Protein AF-A0A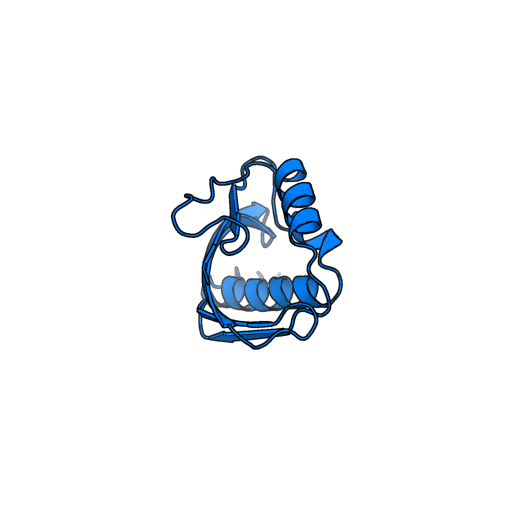5E4Q0Q8-F1 (afdb_monomer)

Mean predicted aligned error: 5.9 Å

Foldseek 3Di:
DPPPDQDDPVRLVVVCVVVLVVCLQPPLLCSLVLAAQQAWEFADDPDDPPDDGDIDGGSVSVSVVSVVVVAYNWDWDDDPQWTWIDGPPDDTDTKGKDWDWDDPDRVDIGTRYIHIDD

Organism: NCBI:txid189913

Sequence (118 aa):
MVMEASPSPQSVGREFVRQYYTLLNKAPAHLHRFYNNFSSFVHGGLDAPNRETLPVVGQKQIHHRIQQLNFRDCHAKISQVTGELSNGGAPMRRFTQTFVLAAQSPKKYYVHNDIFRY

Solvent-accessible surface area (backbone atoms only — not comparable to full-atom values): 6746 Å² total; per-residue (Å²): 132,85,78,79,73,80,78,50,73,68,57,52,52,53,52,48,53,52,52,51,55,51,34,40,32,76,44,38,88,58,51,36,72,47,37,41,75,82,15,37,42,31,72,56,85,83,63,63,93,92,55,83,76,71,67,37,63,16,29,68,51,38,36,54,51,52,58,72,65,60,68,36,70,34,48,74,52,80,56,94,55,30,36,33,44,22,52,68,82,45,77,75,37,59,34,46,45,50,77,4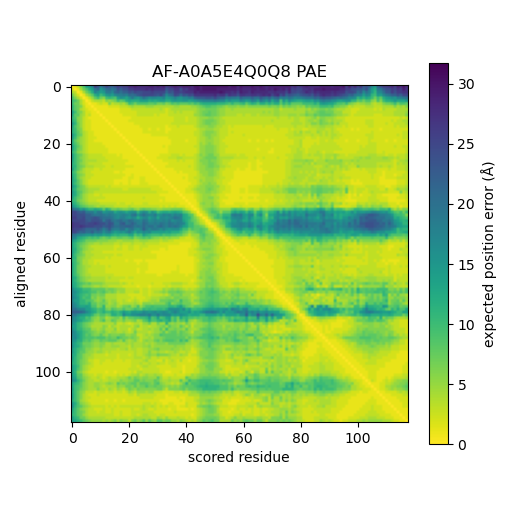0,76,39,81,75,51,94,100,36,68,32,40,39,35,37,44,38,35,100

Secondary structure (DSSP, 8-state):
----PPPPHHHHHHHHHHHHHHHHHH-GGGGGGG--TT-EEEE-SSSPTT---PPEESHHHHHHHHHHHT--S-EEEEETTEEEEESTTPPPEEEEEEEEEEEEETTEEEEEEEEEE-

Structure (mmCIF, N/CA/C/O backbone):
data_AF-A0A5E4Q0Q8-F1
#
_entry.id   AF-A0A5E4Q0Q8-F1
#
loop_
_atom_site.group_PDB
_atom_site.id
_atom_site.type_symbol
_atom_site.label_atom_id
_atom_site.label_alt_id
_atom_site.label_comp_id
_atom_site.label_asym_id
_atom_site.label_entity_id
_atom_site.label_seq_id
_atom_site.pdbx_PDB_ins_code
_atom_site.Cartn_x
_atom_site.Cartn_y
_atom_site.Cartn_z
_atom_site.occupancy
_atom_site.B_iso_or_equiv
_atom_site.auth_seq_id
_atom_site.auth_comp_id
_atom_site.auth_asym_id
_atom_site.auth_atom_id
_atom_site.pdbx_PDB_model_num
ATOM 1 N N . MET A 1 1 ? -27.515 -12.917 24.278 1.00 44.75 1 MET A N 1
ATOM 2 C CA . MET A 1 1 ? -26.853 -12.344 23.087 1.00 44.75 1 MET A CA 1
ATOM 3 C C . MET A 1 1 ? -25.378 -12.684 23.170 1.00 44.75 1 MET A C 1
ATOM 5 O O . MET A 1 1 ? -24.759 -12.328 24.163 1.00 44.75 1 MET A O 1
ATOM 9 N N . VAL A 1 2 ? -24.831 -13.417 22.201 1.00 50.97 2 VAL A N 1
ATOM 10 C CA . VAL A 1 2 ? -23.384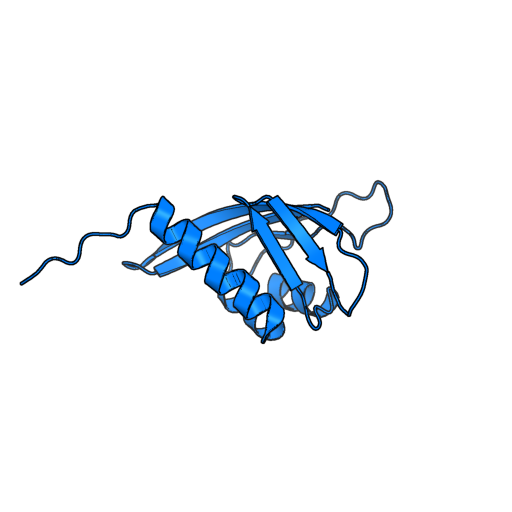 -13.674 22.145 1.00 50.97 2 VAL A CA 1
ATOM 11 C C . VAL A 1 2 ? -22.722 -12.367 21.718 1.00 50.97 2 VAL A C 1
ATOM 13 O O . VAL A 1 2 ? -22.928 -11.913 20.596 1.00 50.97 2 VAL A O 1
ATOM 16 N N . MET A 1 3 ? -21.991 -11.717 22.623 1.00 55.09 3 MET A N 1
ATOM 17 C CA . MET A 1 3 ? -21.118 -10.608 22.247 1.00 55.09 3 MET A CA 1
ATOM 18 C C . MET A 1 3 ? -19.995 -11.205 21.398 1.00 55.09 3 MET A C 1
ATOM 20 O O . MET A 1 3 ? -19.098 -11.849 21.936 1.00 55.09 3 MET A O 1
ATOM 24 N N . GLU A 1 4 ? -20.058 -11.055 20.073 1.00 64.75 4 GLU A N 1
ATOM 25 C CA . GLU A 1 4 ? -18.899 -11.364 19.234 1.00 64.75 4 GLU A CA 1
ATOM 26 C C . GLU A 1 4 ? -17.731 -10.499 19.710 1.00 64.75 4 GLU A C 1
ATOM 28 O O . GLU A 1 4 ? -17.780 -9.269 19.611 1.00 64.75 4 GLU A O 1
ATOM 33 N N . ALA A 1 5 ? -16.698 -11.149 20.247 1.00 72.12 5 ALA A N 1
ATOM 34 C CA . ALA A 1 5 ? -15.495 -10.485 20.717 1.00 72.12 5 ALA A CA 1
ATOM 35 C C . ALA A 1 5 ? -14.894 -9.609 19.606 1.00 72.12 5 ALA A C 1
ATOM 37 O O . ALA A 1 5 ? -14.924 -9.960 18.420 1.00 72.12 5 ALA A O 1
ATOM 38 N N . SER A 1 6 ? -14.347 -8.453 19.984 1.00 79.56 6 SER A N 1
ATOM 39 C CA . SER A 1 6 ? -13.589 -7.626 19.052 1.00 79.56 6 SER A CA 1
ATOM 40 C C . SER A 1 6 ? -12.395 -8.429 18.512 1.00 79.56 6 SER A C 1
ATOM 42 O O . SER A 1 6 ? -11.722 -9.129 19.274 1.00 79.56 6 SER A O 1
ATOM 44 N N . PRO A 1 7 ? -12.127 -8.380 17.196 1.00 85.69 7 PRO A N 1
ATOM 45 C CA . PRO A 1 7 ? -11.023 -9.133 16.619 1.00 85.69 7 PRO A CA 1
ATOM 46 C C . PRO A 1 7 ? -9.685 -8.617 17.164 1.00 85.69 7 PRO A C 1
ATOM 48 O O . PRO A 1 7 ? -9.493 -7.410 17.321 1.00 85.69 7 PRO A O 1
ATOM 51 N N . SER A 1 8 ? -8.741 -9.524 17.428 1.00 91.00 8 SER A N 1
ATOM 52 C CA . SER A 1 8 ? -7.399 -9.136 17.876 1.00 91.00 8 SER A CA 1
ATOM 53 C C . SER A 1 8 ? -6.639 -8.375 16.777 1.00 91.00 8 SER A C 1
ATOM 55 O O . SER A 1 8 ? -6.853 -8.654 15.591 1.00 91.00 8 SER A O 1
ATOM 57 N N . PRO A 1 9 ? -5.700 -7.473 17.123 1.00 88.69 9 PRO A N 1
ATOM 58 C CA . PRO A 1 9 ? -4.892 -6.752 16.136 1.00 88.69 9 PRO A CA 1
ATOM 59 C C . PRO A 1 9 ? -4.184 -7.671 15.129 1.00 88.69 9 PRO A C 1
ATOM 61 O O . PRO A 1 9 ? -4.133 -7.370 13.939 1.00 88.69 9 PRO A O 1
ATOM 64 N N . GLN A 1 10 ? -3.698 -8.833 15.579 1.00 89.00 10 GLN A N 1
ATOM 65 C CA . GLN A 1 10 ? -3.059 -9.836 14.722 1.00 89.00 10 GLN A CA 1
ATOM 66 C C . GLN A 1 10 ? -4.040 -10.436 13.706 1.00 89.00 10 GLN A C 1
ATOM 68 O O . GLN A 1 10 ? -3.673 -10.652 12.550 1.00 89.00 10 GLN A O 1
ATOM 73 N N . SER A 1 11 ? -5.285 -10.695 14.120 1.00 90.88 11 SER A N 1
ATOM 74 C CA . SER A 1 11 ? -6.330 -11.226 13.235 1.00 90.88 11 SER A CA 1
ATOM 75 C C . SER A 1 11 ? -6.744 -10.187 12.194 1.00 90.88 11 SER A C 1
ATOM 77 O O . SER A 1 11 ? -6.835 -10.512 11.011 1.00 90.88 11 SER A O 1
ATOM 79 N N . VAL A 1 12 ? -6.905 -8.925 12.614 1.00 91.69 12 VAL A N 1
ATOM 80 C CA . VAL A 1 12 ? -7.205 -7.798 11.716 1.00 91.69 12 VAL A CA 1
ATOM 81 C C . VAL A 1 12 ? -6.087 -7.606 10.692 1.00 91.69 12 VAL A C 1
ATOM 83 O O . VAL A 1 12 ? -6.363 -7.545 9.498 1.00 91.69 12 VAL A O 1
ATOM 86 N N . GLY A 1 13 ? -4.824 -7.568 11.131 1.00 90.75 13 GLY A N 1
ATOM 87 C CA . GLY A 1 13 ? -3.677 -7.387 10.239 1.00 90.75 13 GLY A CA 1
ATOM 88 C C . GLY A 1 13 ? -3.530 -8.517 9.216 1.00 90.75 13 GLY A C 1
ATOM 89 O O . GLY A 1 13 ? -3.314 -8.255 8.034 1.00 90.75 13 GLY A O 1
ATOM 90 N N . ARG A 1 14 ? -3.707 -9.776 9.640 1.00 90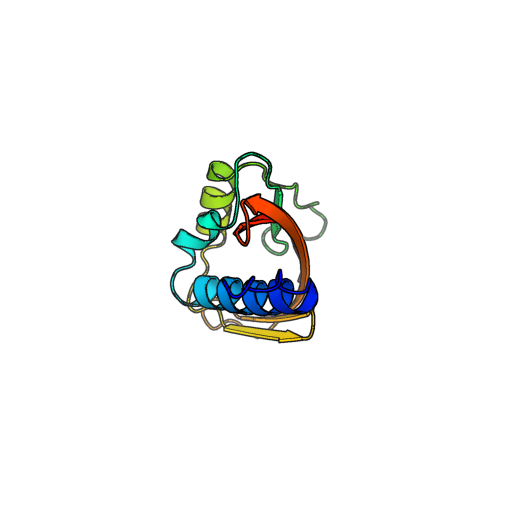.50 14 ARG A N 1
ATOM 91 C CA . ARG A 1 14 ? -3.649 -10.945 8.745 1.00 90.50 14 ARG A CA 1
ATOM 92 C C . ARG A 1 14 ? -4.728 -10.889 7.668 1.00 90.50 14 ARG A C 1
ATOM 94 O O . ARG A 1 14 ? -4.436 -11.109 6.493 1.00 90.50 14 ARG A O 1
ATOM 101 N N . GLU A 1 15 ? -5.960 -10.601 8.070 1.00 92.44 15 GLU A N 1
ATOM 102 C CA . GLU A 1 15 ? -7.089 -10.541 7.148 1.00 92.44 15 GLU A CA 1
ATOM 103 C C . GLU A 1 15 ? -6.978 -9.340 6.202 1.00 92.44 15 GLU A C 1
ATOM 105 O O . GLU A 1 15 ? -7.216 -9.481 5.003 1.00 92.44 15 GLU A O 1
ATOM 110 N N . PHE A 1 16 ? -6.511 -8.193 6.701 1.00 93.25 16 PHE A N 1
ATOM 111 C CA . PHE A 1 16 ? -6.202 -7.030 5.874 1.00 93.25 16 PHE A CA 1
ATOM 112 C C . PHE A 1 16 ? -5.171 -7.363 4.787 1.00 93.25 16 PHE A C 1
ATOM 114 O O . PHE A 1 16 ? -5.441 -7.131 3.612 1.00 93.25 16 PHE A O 1
ATOM 121 N N . VAL A 1 17 ? -4.030 -7.963 5.150 1.00 91.94 17 VAL A N 1
ATOM 122 C CA . VAL A 1 17 ? -2.987 -8.366 4.189 1.00 91.94 17 VAL A CA 1
ATOM 123 C C . VAL A 1 17 ? -3.565 -9.301 3.125 1.00 91.94 17 VAL A C 1
ATOM 125 O O . VAL A 1 17 ? -3.362 -9.084 1.929 1.00 91.94 17 VAL A O 1
ATOM 128 N N . ARG A 1 18 ? -4.341 -10.311 3.539 1.00 92.06 18 ARG A N 1
ATOM 129 C CA . ARG A 1 18 ? -4.996 -11.245 2.616 1.00 92.06 18 ARG A CA 1
ATOM 130 C C . ARG A 1 18 ? -5.903 -10.510 1.627 1.00 92.06 18 ARG A C 1
ATOM 132 O O . ARG A 1 18 ? -5.793 -10.739 0.423 1.00 92.06 18 ARG A O 1
ATOM 139 N N . GLN A 1 19 ? -6.787 -9.639 2.112 1.00 93.88 19 GLN A N 1
ATOM 140 C CA . GLN A 1 19 ? -7.720 -8.891 1.265 1.00 93.88 19 GLN A CA 1
ATOM 141 C C . GLN A 1 19 ? -6.995 -7.917 0.332 1.00 93.88 19 GLN A C 1
ATOM 143 O O . GLN A 1 19 ? -7.307 -7.878 -0.858 1.00 93.88 19 GLN A O 1
ATOM 148 N N . TYR A 1 20 ? -6.010 -7.180 0.847 1.00 95.00 20 TYR A N 1
ATOM 149 C CA . TYR A 1 20 ? -5.260 -6.174 0.103 1.00 95.00 20 TYR A CA 1
ATOM 150 C C . TYR A 1 20 ? -4.547 -6.782 -1.107 1.00 95.00 20 TYR A C 1
ATOM 152 O O . TYR A 1 20 ? -4.806 -6.372 -2.237 1.00 95.00 20 TYR A O 1
ATOM 160 N N . TYR A 1 21 ? -3.715 -7.812 -0.908 1.00 93.50 21 TYR A N 1
ATOM 161 C CA . TYR A 1 21 ? -2.968 -8.415 -2.019 1.00 93.50 21 TYR A CA 1
ATOM 162 C C . TYR A 1 21 ? -3.842 -9.281 -2.932 1.00 93.50 21 TYR A C 1
ATOM 164 O O . TYR A 1 21 ? -3.562 -9.378 -4.125 1.00 93.50 21 TYR A O 1
ATOM 172 N N . THR A 1 22 ? -4.943 -9.850 -2.421 1.00 93.44 22 THR A N 1
ATOM 173 C CA . THR A 1 22 ? -5.945 -10.494 -3.289 1.00 93.44 22 THR A CA 1
ATOM 174 C C . THR A 1 22 ? -6.570 -9.471 -4.237 1.00 93.44 22 THR A C 1
ATOM 176 O O . THR A 1 22 ? -6.727 -9.748 -5.425 1.00 93.44 22 THR A O 1
ATOM 179 N N . LEU A 1 23 ? -6.923 -8.284 -3.732 1.00 95.38 23 LEU A N 1
ATOM 180 C CA . LEU A 1 23 ? -7.520 -7.232 -4.549 1.00 95.38 23 LEU A CA 1
ATOM 181 C C . LEU A 1 23 ? -6.498 -6.601 -5.499 1.00 95.38 23 LEU A C 1
ATOM 183 O O . LEU A 1 23 ? -6.844 -6.326 -6.643 1.00 95.38 23 LEU A O 1
ATOM 187 N N . LEU A 1 24 ? -5.248 -6.434 -5.059 1.00 94.50 24 LEU A N 1
ATOM 188 C CA . LEU A 1 24 ? -4.144 -5.979 -5.906 1.00 94.50 24 LEU A CA 1
ATOM 189 C C . LEU A 1 24 ? -3.955 -6.894 -7.125 1.00 94.50 24 LEU A C 1
ATOM 191 O O . LEU A 1 24 ? -3.758 -6.399 -8.227 1.00 94.50 24 LEU A O 1
ATOM 195 N N . ASN A 1 25 ? -4.056 -8.214 -6.936 1.00 91.94 25 ASN A N 1
ATOM 196 C CA . ASN A 1 25 ? -3.995 -9.182 -8.029 1.00 91.94 25 ASN A CA 1
ATOM 197 C C . ASN A 1 25 ? -5.246 -9.131 -8.925 1.00 91.94 25 ASN A C 1
ATOM 199 O O . ASN A 1 25 ? -5.126 -9.022 -10.140 1.00 91.94 25 ASN A O 1
ATOM 203 N N . LYS A 1 26 ? -6.447 -9.216 -8.335 1.00 93.69 26 LYS A N 1
ATOM 204 C CA . LYS A 1 26 ? -7.690 -9.454 -9.093 1.00 93.69 26 LYS A CA 1
ATOM 205 C C . LYS A 1 26 ? -8.340 -8.201 -9.673 1.00 93.69 26 LYS A C 1
ATOM 207 O O . LYS A 1 26 ? -8.972 -8.274 -10.720 1.00 93.69 26 LYS A O 1
ATOM 212 N N . ALA A 1 27 ? -8.279 -7.079 -8.961 1.00 95.31 27 ALA A N 1
ATOM 213 C CA . ALA A 1 27 ? -8.943 -5.836 -9.349 1.00 95.31 27 ALA A CA 1
ATOM 214 C C . ALA A 1 27 ? -8.224 -4.603 -8.760 1.00 95.31 27 ALA A C 1
ATOM 216 O O . ALA A 1 27 ? -8.809 -3.868 -7.951 1.00 95.31 27 ALA A O 1
ATOM 217 N N . PRO A 1 28 ? -6.969 -4.330 -9.172 1.00 94.50 28 PRO A N 1
ATOM 218 C CA . PRO A 1 28 ? -6.150 -3.257 -8.603 1.00 94.50 28 PRO A CA 1
ATOM 219 C C . PRO A 1 28 ? -6.794 -1.869 -8.725 1.00 94.50 28 PRO A C 1
ATOM 221 O O . PRO A 1 28 ? -6.605 -1.019 -7.855 1.00 94.50 28 PRO A O 1
ATOM 224 N N . ALA A 1 29 ? -7.644 -1.644 -9.734 1.00 94.62 29 ALA A N 1
ATOM 225 C CA . ALA A 1 29 ? -8.408 -0.403 -9.890 1.00 94.62 29 ALA A CA 1
ATOM 226 C C . ALA A 1 29 ? -9.284 -0.063 -8.665 1.00 94.62 29 ALA A C 1
ATOM 228 O O . ALA A 1 29 ? -9.567 1.109 -8.412 1.00 94.62 29 ALA A O 1
ATOM 229 N N . HIS A 1 30 ? -9.693 -1.061 -7.875 1.00 96.75 30 HIS A N 1
ATOM 230 C CA . HIS A 1 30 ? -10.523 -0.888 -6.681 1.00 96.75 30 HIS A CA 1
ATOM 231 C C . HIS A 1 30 ? -9.730 -0.794 -5.374 1.00 96.75 30 HIS A C 1
ATOM 233 O O . HIS A 1 30 ? -10.333 -0.565 -4.327 1.00 96.75 30 HIS A O 1
ATOM 239 N N . LEU A 1 31 ? -8.401 -0.909 -5.416 1.00 97.19 31 LEU A N 1
ATOM 240 C CA . LEU A 1 31 ? -7.551 -0.896 -4.223 1.00 97.19 31 LEU A CA 1
ATOM 241 C C . LEU A 1 31 ? -7.670 0.414 -3.424 1.00 97.19 31 LEU A C 1
ATOM 243 O O . LEU A 1 31 ? -7.635 0.399 -2.197 1.00 97.19 31 LEU A O 1
ATOM 247 N N . HIS A 1 32 ? -7.941 1.533 -4.105 1.00 97.56 32 HIS A N 1
ATOM 248 C CA . HIS A 1 32 ? -8.182 2.840 -3.482 1.00 97.56 32 HIS A CA 1
ATOM 249 C C . HIS A 1 32 ? -9.331 2.842 -2.449 1.00 97.56 32 HIS A C 1
ATOM 251 O O . HIS A 1 32 ? -9.385 3.725 -1.597 1.00 97.56 32 HIS A O 1
ATOM 257 N N . ARG A 1 33 ? -10.237 1.853 -2.477 1.00 97.31 33 ARG A N 1
ATOM 258 C CA . ARG A 1 33 ? -11.363 1.736 -1.532 1.00 97.31 33 ARG A CA 1
ATOM 259 C C . ARG A 1 33 ? -10.933 1.421 -0.097 1.00 97.31 33 ARG A C 1
ATOM 261 O O . ARG A 1 33 ? -11.723 1.635 0.817 1.00 97.31 33 ARG A O 1
ATOM 268 N N . PHE A 1 34 ? -9.699 0.957 0.111 1.00 97.31 34 PHE A N 1
ATOM 269 C CA . PHE A 1 34 ? -9.121 0.808 1.450 1.00 97.31 34 PHE A CA 1
ATOM 270 C C . PHE A 1 34 ? -8.754 2.146 2.108 1.00 97.31 34 PHE A C 1
ATOM 272 O O . PHE A 1 34 ? -8.495 2.178 3.309 1.00 97.31 34 PHE A O 1
ATOM 279 N N . TYR A 1 35 ? -8.738 3.243 1.350 1.00 98.06 35 TYR A N 1
ATOM 280 C CA . TYR A 1 35 ? -8.234 4.546 1.777 1.00 98.06 35 TYR A CA 1
ATOM 281 C C . TYR A 1 35 ? -9.363 5.582 1.851 1.00 98.06 35 TYR A C 1
ATOM 283 O O . TYR A 1 35 ? -10.397 5.457 1.187 1.00 98.06 35 TYR A O 1
ATOM 291 N N . ASN A 1 36 ? -9.153 6.636 2.639 1.00 96.56 36 ASN A N 1
ATOM 292 C CA . ASN A 1 36 ? -10.052 7.782 2.761 1.00 96.56 36 ASN A CA 1
ATOM 293 C C . ASN A 1 36 ? -9.311 9.108 2.473 1.00 96.56 36 ASN A C 1
ATOM 295 O O . ASN A 1 36 ? -8.193 9.120 1.961 1.00 96.56 36 ASN A O 1
ATOM 299 N N . ASN A 1 37 ? -9.946 10.245 2.768 1.00 96.94 37 ASN A N 1
ATOM 300 C CA . ASN A 1 37 ? -9.390 11.575 2.484 1.00 96.94 37 ASN A CA 1
ATOM 301 C C . ASN A 1 37 ? -8.172 11.951 3.348 1.00 96.94 37 ASN A C 1
ATOM 303 O O . ASN A 1 37 ? -7.444 12.866 2.982 1.00 96.94 37 ASN A O 1
ATOM 307 N N . PHE A 1 38 ? -7.942 11.243 4.454 1.00 95.19 38 PHE A N 1
ATOM 308 C CA . PHE A 1 38 ? -6.827 11.457 5.381 1.00 95.19 38 PHE A CA 1
ATOM 309 C C . PHE A 1 38 ? -5.701 10.435 5.202 1.00 95.19 38 PHE A C 1
ATOM 311 O O . PHE A 1 38 ? -4.724 10.459 5.944 1.00 95.19 38 PHE A O 1
ATOM 318 N N . SER A 1 39 ? -5.847 9.509 4.256 1.00 97.75 39 SER A N 1
ATOM 319 C CA . SER A 1 39 ? -4.847 8.484 3.995 1.00 97.75 39 SER A CA 1
ATOM 320 C C . SER A 1 39 ? -3.634 9.044 3.254 1.00 97.75 39 SER A C 1
ATOM 322 O O . SER A 1 39 ? -3.793 9.871 2.354 1.00 97.75 39 SER A O 1
ATOM 324 N N . SER A 1 40 ? -2.446 8.517 3.553 1.00 96.31 40 SER A N 1
ATOM 325 C CA . SER A 1 40 ? -1.219 8.746 2.784 1.00 96.31 40 SER A CA 1
ATOM 326 C C . SER A 1 40 ? -0.723 7.457 2.126 1.00 96.31 40 SER A C 1
ATOM 328 O O . SER A 1 40 ? -0.692 6.405 2.769 1.00 96.31 40 SER A O 1
ATOM 330 N N . PHE A 1 41 ? -0.247 7.551 0.889 1.00 96.19 41 PHE A N 1
ATOM 331 C CA . PHE A 1 41 ? 0.271 6.419 0.124 1.00 96.19 41 PHE A CA 1
ATOM 332 C C . PHE A 1 41 ? 1.624 6.751 -0.505 1.00 96.19 41 PHE A C 1
ATOM 334 O O . PHE A 1 41 ? 1.779 7.785 -1.158 1.00 96.19 41 PHE A O 1
ATOM 341 N N . VAL A 1 42 ? 2.589 5.849 -0.341 1.00 93.12 42 VAL A N 1
ATOM 342 C CA . VAL A 1 42 ? 3.907 5.890 -0.978 1.00 93.12 42 VAL A CA 1
ATOM 343 C C . VAL A 1 42 ? 4.171 4.526 -1.604 1.00 93.12 42 VAL A C 1
ATOM 345 O O . VAL A 1 42 ? 4.075 3.503 -0.930 1.00 93.12 42 VAL A O 1
ATOM 348 N N . HIS A 1 43 ? 4.556 4.511 -2.878 1.00 89.75 43 HIS A N 1
ATOM 349 C CA . HIS A 1 43 ? 4.995 3.296 -3.558 1.00 89.75 43 HIS A CA 1
ATOM 350 C C . HIS A 1 43 ? 6.301 3.568 -4.295 1.00 89.75 43 HIS A C 1
ATOM 352 O O . HIS A 1 43 ? 6.319 4.315 -5.277 1.00 89.75 43 HIS A O 1
ATOM 358 N N . GLY A 1 44 ? 7.391 2.992 -3.788 1.00 79.44 44 GLY A N 1
ATOM 359 C CA . GLY A 1 44 ? 8.714 3.118 -4.390 1.00 79.44 44 GLY A CA 1
ATOM 360 C C . GLY A 1 44 ? 8.815 2.410 -5.744 1.00 79.44 44 GLY A C 1
ATOM 361 O O . GLY A 1 44 ? 8.044 1.504 -6.044 1.00 79.44 44 GLY A O 1
ATOM 362 N N . GLY A 1 45 ? 9.799 2.801 -6.559 1.00 67.25 45 GLY A N 1
ATOM 363 C CA . GLY A 1 45 ? 10.191 2.071 -7.773 1.00 67.25 45 GLY A CA 1
ATOM 364 C C . GLY A 1 45 ? 9.800 2.685 -9.120 1.00 67.25 45 GLY A C 1
ATOM 365 O O . GLY A 1 45 ? 10.174 2.110 -10.137 1.00 67.25 45 GLY A O 1
ATOM 366 N N . LEU A 1 46 ? 9.090 3.820 -9.149 1.00 59.72 46 LEU A N 1
ATOM 367 C CA . LEU A 1 46 ? 8.852 4.587 -10.387 1.00 59.72 46 LEU A CA 1
ATOM 368 C C . LEU A 1 46 ? 9.803 5.778 -10.565 1.00 59.72 46 LEU A C 1
ATOM 370 O O . LEU A 1 46 ? 10.009 6.224 -11.691 1.00 59.72 46 LEU A O 1
ATOM 374 N N . ASP A 1 47 ? 10.355 6.308 -9.476 1.00 62.06 47 ASP A N 1
ATOM 375 C CA . ASP A 1 47 ? 11.216 7.484 -9.542 1.00 62.06 47 ASP A CA 1
ATOM 376 C C . ASP A 1 47 ? 12.670 7.086 -9.824 1.00 62.06 47 ASP A C 1
ATOM 378 O O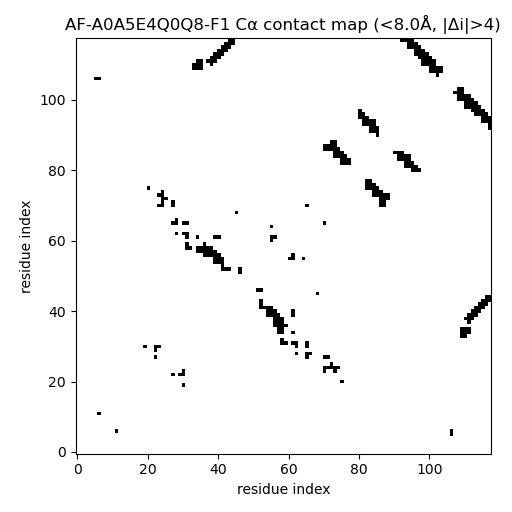 . ASP A 1 47 ? 13.125 6.006 -9.435 1.00 62.06 47 ASP A O 1
ATOM 382 N N . ALA A 1 48 ? 13.398 7.968 -10.516 1.00 58.31 48 ALA A N 1
ATOM 383 C CA . ALA A 1 48 ? 14.827 7.811 -10.766 1.00 58.31 48 ALA A CA 1
ATOM 384 C C . ALA A 1 48 ? 15.587 7.534 -9.452 1.00 58.31 48 ALA A C 1
ATOM 386 O O . ALA A 1 48 ? 15.187 8.054 -8.401 1.00 58.31 48 ALA A O 1
ATOM 387 N N . PRO A 1 49 ? 16.685 6.754 -9.488 1.00 57.31 49 PRO A N 1
ATOM 388 C CA . PRO A 1 49 ? 17.511 6.545 -8.304 1.00 57.31 49 PRO A CA 1
ATOM 389 C C . PRO A 1 49 ? 17.868 7.908 -7.687 1.00 57.31 49 PRO A C 1
ATOM 391 O O . PRO A 1 49 ? 18.304 8.811 -8.398 1.00 57.31 49 PRO A O 1
ATOM 394 N N . ASN A 1 50 ? 17.633 8.052 -6.378 1.00 57.50 50 ASN A N 1
ATOM 395 C CA . ASN A 1 50 ? 17.802 9.267 -5.559 1.00 57.50 50 ASN A CA 1
ATOM 396 C C . ASN A 1 50 ? 16.689 10.329 -5.594 1.00 57.50 50 ASN A C 1
ATOM 398 O O . ASN A 1 50 ? 16.881 11.402 -5.021 1.00 57.50 50 ASN A O 1
ATOM 402 N N . ARG A 1 51 ? 15.513 10.064 -6.177 1.00 63.50 51 ARG A N 1
ATOM 403 C CA . ARG A 1 51 ? 14.338 10.917 -5.927 1.00 63.50 51 ARG A CA 1
ATOM 404 C C . ARG A 1 51 ? 13.516 10.383 -4.759 1.00 63.50 51 ARG A C 1
ATOM 406 O O . ARG A 1 51 ? 13.112 9.224 -4.747 1.00 63.50 51 ARG A O 1
ATOM 413 N N . GLU A 1 52 ? 13.264 11.243 -3.780 1.00 64.25 52 GLU A N 1
ATOM 414 C CA . GLU A 1 52 ? 12.366 10.939 -2.673 1.00 64.25 52 GLU A CA 1
ATOM 415 C C . GLU A 1 52 ? 10.926 10.852 -3.204 1.00 64.25 52 GLU A C 1
ATOM 417 O O . GLU A 1 52 ? 10.382 11.829 -3.723 1.00 64.25 52 GLU A O 1
ATOM 422 N N . THR A 1 53 ? 10.314 9.666 -3.129 1.00 75.69 53 THR A N 1
ATOM 423 C CA . THR A 1 53 ? 8.908 9.491 -3.509 1.00 75.69 53 THR A CA 1
ATOM 424 C C . THR A 1 53 ? 8.035 10.174 -2.459 1.00 75.69 53 THR A C 1
ATOM 426 O O . THR A 1 53 ? 7.817 9.634 -1.372 1.00 75.69 53 THR A O 1
ATOM 429 N N . LEU A 1 54 ? 7.538 11.368 -2.783 1.00 83.94 54 LEU A N 1
ATOM 430 C CA . LEU A 1 54 ? 6.626 12.103 -1.911 1.00 83.94 54 LEU A CA 1
ATOM 431 C C . LEU A 1 54 ? 5.300 11.339 -1.738 1.00 83.94 54 LEU A C 1
ATOM 433 O O . LEU A 1 54 ? 4.800 10.742 -2.699 1.00 83.94 54 LEU A O 1
ATOM 437 N N . PRO A 1 55 ? 4.701 11.366 -0.535 1.00 89.75 55 PRO A N 1
ATOM 438 C CA . PRO A 1 55 ? 3.406 10.747 -0.301 1.00 89.75 55 PRO A CA 1
ATOM 439 C C . PRO A 1 55 ? 2.306 11.450 -1.093 1.00 89.75 55 PRO A C 1
ATOM 441 O O . PRO A 1 55 ? 2.213 12.677 -1.109 1.00 89.75 55 PRO A O 1
ATOM 444 N N . VAL A 1 56 ? 1.416 10.659 -1.694 1.00 94.62 56 VAL A N 1
ATOM 445 C CA . VAL A 1 56 ? 0.132 11.167 -2.187 1.00 94.62 56 VAL A CA 1
ATOM 446 C C . VAL A 1 56 ? -0.902 11.062 -1.070 1.00 94.62 56 VAL A C 1
ATOM 448 O O . VAL A 1 56 ? -0.962 10.052 -0.365 1.00 94.62 56 VAL A O 1
ATOM 451 N N . VAL A 1 57 ? -1.708 12.109 -0.897 1.00 97.19 57 VAL A N 1
ATOM 452 C CA . VAL A 1 57 ? -2.690 12.209 0.191 1.00 97.19 57 VAL A CA 1
ATOM 453 C C . VAL A 1 57 ? -4.099 12.296 -0.380 1.00 97.19 57 VAL A C 1
ATOM 455 O O . VAL A 1 57 ? -4.355 13.076 -1.298 1.00 97.19 57 VAL A O 1
ATOM 458 N N . GLY A 1 58 ? -5.007 11.509 0.195 1.00 97.25 58 GLY A N 1
ATOM 459 C CA . GLY A 1 58 ? -6.426 11.492 -0.144 1.00 97.25 58 GLY A CA 1
ATOM 460 C C . GLY A 1 58 ? -6.812 10.436 -1.181 1.00 97.25 58 GLY A C 1
ATOM 461 O O . GLY A 1 58 ? -6.087 10.152 -2.132 1.00 97.25 58 GLY A O 1
ATOM 462 N N . GLN A 1 59 ? -7.999 9.848 -1.003 1.00 98.06 59 GLN A N 1
ATOM 463 C CA . GLN A 1 59 ? -8.468 8.696 -1.782 1.00 98.06 59 GLN A CA 1
ATOM 464 C C . GLN A 1 59 ? -8.420 8.916 -3.304 1.00 98.06 59 GLN A C 1
ATOM 466 O O . GLN A 1 59 ? -8.022 8.011 -4.037 1.00 98.06 59 GLN A O 1
ATOM 471 N N . LYS A 1 60 ? -8.806 10.103 -3.794 1.00 97.56 60 LYS A N 1
ATOM 472 C CA . LYS A 1 60 ? -8.814 10.410 -5.236 1.00 97.56 60 LYS A CA 1
ATOM 473 C C . LYS A 1 60 ? -7.396 10.421 -5.815 1.00 97.56 60 LYS A C 1
ATOM 475 O O . LYS A 1 60 ? -7.142 9.801 -6.843 1.00 97.56 60 LYS A O 1
ATOM 480 N N . GLN A 1 61 ? -6.466 11.080 -5.129 1.00 96.94 61 GLN A N 1
ATOM 481 C CA . GLN A 1 61 ? -5.056 11.145 -5.508 1.00 96.94 61 GLN A CA 1
ATOM 482 C C . GLN A 1 61 ? -4.409 9.757 -5.449 1.00 96.94 61 GLN A C 1
ATOM 484 O O . GLN A 1 61 ? -3.676 9.376 -6.360 1.00 96.94 61 GLN A O 1
ATOM 489 N N . ILE A 1 62 ? -4.739 8.971 -4.419 1.00 97.62 62 ILE A N 1
ATOM 490 C CA . ILE A 1 62 ? -4.299 7.579 -4.281 1.00 97.62 62 ILE A CA 1
ATOM 491 C C . ILE A 1 62 ? -4.823 6.729 -5.444 1.00 97.62 62 ILE A C 1
ATOM 493 O O . ILE A 1 62 ? -4.062 5.964 -6.031 1.00 97.62 62 ILE A O 1
ATOM 497 N N . HIS A 1 63 ? -6.089 6.893 -5.840 1.00 97.88 63 HIS A N 1
ATOM 498 C CA . HIS A 1 63 ? -6.653 6.183 -6.988 1.00 97.88 63 HIS A CA 1
ATOM 499 C C . HIS A 1 63 ? -5.895 6.476 -8.286 1.00 97.88 63 HIS A C 1
ATOM 501 O O . HIS A 1 63 ? -5.484 5.536 -8.968 1.00 97.88 63 HIS A O 1
ATOM 507 N N . HIS A 1 64 ? -5.645 7.753 -8.588 1.00 96.00 64 HIS A N 1
ATOM 508 C CA . HIS A 1 64 ? -4.855 8.139 -9.758 1.00 96.00 64 HIS A CA 1
ATOM 509 C C . HIS A 1 64 ? -3.442 7.548 -9.704 1.00 96.00 64 HIS A C 1
ATOM 511 O O . HIS A 1 64 ? -2.950 7.031 -10.706 1.00 96.00 64 HIS A O 1
ATOM 517 N N . ARG A 1 65 ? -2.794 7.555 -8.530 1.00 93.62 65 ARG A N 1
ATOM 518 C CA . ARG A 1 65 ? -1.455 6.974 -8.373 1.00 93.62 65 ARG A CA 1
ATOM 519 C C . ARG A 1 65 ? -1.447 5.460 -8.604 1.00 93.62 65 ARG A C 1
ATOM 521 O O . ARG A 1 65 ? -0.556 4.962 -9.284 1.00 93.62 65 ARG A O 1
ATOM 528 N N . ILE A 1 66 ? -2.448 4.736 -8.102 1.00 94.38 66 ILE A N 1
ATOM 529 C CA . ILE A 1 66 ? -2.617 3.292 -8.340 1.00 94.38 66 ILE A CA 1
ATOM 530 C C . ILE A 1 66 ? -2.809 2.994 -9.834 1.00 94.38 66 ILE A C 1
ATOM 532 O O . ILE A 1 66 ? -2.242 2.030 -10.342 1.00 94.38 66 ILE A O 1
ATOM 536 N N . GLN A 1 67 ? -3.558 3.829 -10.560 1.00 94.19 67 GLN A N 1
ATOM 537 C CA . GLN A 1 67 ? -3.716 3.684 -12.012 1.00 94.19 67 GLN A CA 1
ATOM 538 C C . GLN A 1 67 ? -2.395 3.911 -12.762 1.00 94.19 67 GLN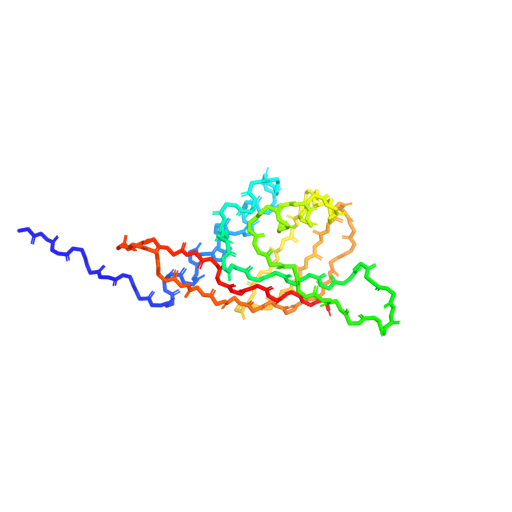 A C 1
ATOM 540 O O . GLN A 1 67 ? -2.074 3.145 -13.666 1.00 94.19 67 GLN A O 1
ATOM 545 N N . GLN A 1 68 ? -1.599 4.909 -12.358 1.00 91.94 68 GLN A N 1
ATOM 546 C CA . GLN A 1 68 ? -0.274 5.176 -12.940 1.00 91.94 68 GLN A CA 1
ATOM 547 C C . GLN A 1 68 ? 0.725 4.036 -12.714 1.00 91.94 68 GLN A C 1
ATOM 549 O O . GLN A 1 68 ? 1.553 3.770 -13.579 1.00 91.94 68 GLN A O 1
ATOM 554 N N . LEU A 1 69 ? 0.641 3.357 -11.565 1.00 90.56 69 LEU A N 1
ATOM 555 C CA . LEU A 1 69 ? 1.461 2.181 -11.257 1.00 90.56 69 LEU A CA 1
ATOM 556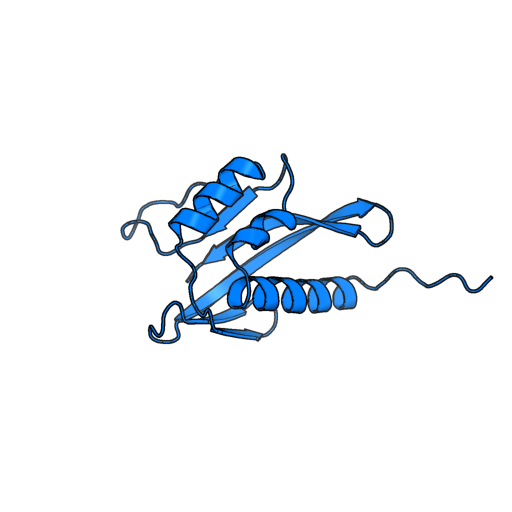 C C . LEU A 1 69 ? 1.158 0.996 -12.183 1.00 90.56 69 LEU A C 1
ATOM 558 O O . LEU A 1 69 ? 1.990 0.099 -12.305 1.00 90.56 69 LEU A O 1
ATOM 562 N N . ASN A 1 70 ? -0.001 1.015 -12.856 1.00 90.50 70 ASN A N 1
ATOM 563 C CA . ASN A 1 70 ? -0.382 0.059 -13.890 1.00 90.50 70 ASN A CA 1
ATOM 564 C C . ASN A 1 70 ? -0.181 -1.397 -13.433 1.00 90.50 70 ASN A C 1
ATOM 566 O O . ASN A 1 70 ? 0.433 -2.210 -14.125 1.00 90.50 70 ASN A O 1
ATOM 570 N N . PHE A 1 71 ? -0.674 -1.704 -12.231 1.00 90.31 71 PHE A N 1
ATOM 571 C CA . PHE A 1 71 ? -0.668 -3.056 -11.682 1.00 90.31 71 PHE A CA 1
ATOM 572 C C . PHE A 1 71 ? -1.456 -4.006 -12.586 1.00 90.31 71 PHE A C 1
ATOM 574 O O . PHE A 1 71 ? -2.618 -3.745 -12.907 1.00 90.31 71 PHE A O 1
ATOM 581 N N . ARG A 1 72 ? -0.816 -5.101 -12.997 1.00 86.88 72 ARG A N 1
ATOM 582 C CA . ARG A 1 72 ? -1.386 -6.157 -13.841 1.00 86.88 72 ARG A CA 1
ATOM 583 C C . ARG A 1 72 ? -0.860 -7.499 -13.366 1.00 86.88 72 ARG A C 1
ATOM 585 O O . ARG A 1 72 ? 0.347 -7.634 -13.170 1.00 86.88 72 ARG A O 1
ATOM 592 N N . ASP A 1 73 ? -1.757 -8.463 -13.177 1.00 84.06 73 ASP A N 1
ATOM 593 C CA . ASP A 1 73 ? -1.419 -9.841 -12.800 1.00 84.06 73 ASP A CA 1
ATOM 594 C C . ASP A 1 73 ? -0.377 -9.908 -11.668 1.00 84.06 73 ASP A C 1
ATOM 596 O O . ASP A 1 73 ? 0.633 -10.605 -11.750 1.00 84.06 73 ASP A O 1
ATOM 600 N N . CYS A 1 74 ? -0.569 -9.100 -10.617 1.00 84.81 74 CYS A N 1
ATOM 601 C CA . CYS A 1 74 ? 0.420 -8.984 -9.550 1.00 84.81 74 CYS A CA 1
ATOM 602 C C . CYS A 1 74 ? 0.444 -10.246 -8.688 1.00 84.81 74 CYS A C 1
ATOM 604 O O . CYS A 1 74 ? -0.590 -10.646 -8.154 1.00 84.81 74 CYS A O 1
ATOM 606 N N . HIS A 1 75 ? 1.621 -10.826 -8.474 1.00 82.00 75 HIS A N 1
ATOM 607 C CA . HIS A 1 75 ? 1.800 -11.984 -7.599 1.00 82.00 75 HIS A CA 1
ATOM 608 C C . HIS A 1 75 ? 2.685 -11.605 -6.421 1.00 82.00 75 HIS A C 1
ATOM 610 O O . HIS A 1 75 ? 3.796 -11.113 -6.611 1.00 82.00 75 HIS A O 1
ATOM 616 N N . ALA A 1 76 ? 2.186 -11.833 -5.206 1.00 79.69 76 ALA A N 1
ATOM 617 C CA . ALA A 1 76 ? 2.885 -11.483 -3.978 1.00 79.69 76 ALA A CA 1
ATOM 618 C C . ALA A 1 76 ? 3.008 -12.695 -3.049 1.00 79.69 76 ALA A C 1
ATOM 620 O O . ALA A 1 76 ? 2.028 -13.404 -2.807 1.00 79.69 76 ALA A O 1
ATOM 621 N N . LYS A 1 77 ? 4.202 -12.905 -2.487 1.00 75.00 77 LYS A N 1
ATOM 622 C CA . LYS A 1 77 ? 4.447 -13.864 -1.400 1.00 75.00 77 LYS A CA 1
ATOM 623 C C . LYS A 1 77 ? 4.796 -13.086 -0.137 1.00 75.00 77 LYS A C 1
ATOM 625 O O . LYS A 1 77 ? 5.843 -12.450 -0.090 1.00 75.00 77 LYS A O 1
ATOM 630 N N . ILE A 1 78 ? 3.911 -13.119 0.861 1.00 75.12 78 ILE A N 1
ATOM 631 C CA . ILE A 1 78 ? 3.987 -12.248 2.044 1.00 75.12 78 ILE A CA 1
ATOM 632 C C . ILE A 1 78 ? 4.486 -13.014 3.272 1.00 75.12 78 ILE A C 1
ATOM 634 O O . ILE A 1 78 ? 3.918 -14.040 3.638 1.00 75.12 78 ILE A O 1
ATOM 638 N N . SER A 1 79 ? 5.493 -12.464 3.949 1.00 63.72 79 SER A N 1
ATOM 639 C CA . SER A 1 79 ? 5.970 -12.876 5.271 1.00 63.72 79 SER A CA 1
ATOM 640 C C . SER A 1 79 ? 6.032 -11.644 6.178 1.00 63.72 79 SER A C 1
ATOM 642 O O . SER A 1 79 ? 6.927 -10.816 6.038 1.00 63.72 79 SER A O 1
ATOM 644 N N . GLN A 1 80 ? 5.034 -11.488 7.061 1.00 59.75 80 GLN A N 1
ATOM 645 C CA . GLN A 1 80 ? 4.912 -10.391 8.044 1.00 59.75 80 GLN A CA 1
ATOM 646 C C . GLN A 1 80 ? 5.412 -9.026 7.525 1.00 59.75 80 GLN A C 1
ATOM 648 O O . GLN A 1 80 ? 6.366 -8.458 8.045 1.00 59.75 80 GLN A O 1
ATOM 653 N N . VAL A 1 81 ? 4.731 -8.512 6.490 1.00 65.06 81 VAL A N 1
ATOM 654 C CA . VAL A 1 81 ? 4.934 -7.192 5.849 1.00 65.06 81 VAL A CA 1
ATOM 655 C C . VAL A 1 81 ? 6.248 -6.989 5.071 1.00 65.06 81 VAL A C 1
ATOM 657 O O . VAL A 1 81 ? 6.515 -5.913 4.541 1.00 65.06 81 VAL A O 1
ATOM 660 N N . THR A 1 82 ? 7.003 -8.066 4.878 1.00 81.56 82 THR A N 1
ATOM 661 C CA . THR A 1 82 ? 8.016 -8.191 3.821 1.00 81.56 82 THR A CA 1
ATOM 662 C C . THR A 1 82 ? 7.583 -9.248 2.819 1.00 81.56 82 THR A C 1
ATOM 664 O O . THR A 1 82 ? 6.728 -10.092 3.112 1.00 81.56 82 THR A O 1
ATOM 667 N N . GLY A 1 83 ? 8.145 -9.226 1.622 1.00 87.62 83 GLY A N 1
ATOM 668 C CA . GLY A 1 83 ? 7.804 -10.235 0.638 1.00 87.62 83 GLY A CA 1
ATOM 669 C C . GLY A 1 83 ? 8.533 -10.065 -0.668 1.00 87.62 83 GLY A C 1
ATOM 670 O O . GLY A 1 83 ? 9.475 -9.287 -0.781 1.00 87.62 83 GLY A O 1
ATOM 671 N N . GLU A 1 84 ? 8.057 -10.803 -1.657 1.00 89.06 84 GLU A N 1
ATOM 672 C CA . GLU A 1 84 ? 8.459 -10.641 -3.044 1.00 89.06 84 GLU A CA 1
ATOM 673 C C . GLU A 1 84 ? 7.222 -10.350 -3.891 1.00 89.06 84 GLU A C 1
ATOM 675 O O . GLU A 1 84 ? 6.179 -10.984 -3.698 1.00 89.06 84 GLU A O 1
ATOM 680 N N . LEU A 1 85 ? 7.336 -9.370 -4.788 1.00 89.81 85 LEU A N 1
ATOM 681 C CA . LEU A 1 85 ? 6.276 -8.924 -5.687 1.00 89.81 85 LEU A CA 1
ATOM 682 C C . LEU A 1 85 ? 6.751 -9.012 -7.142 1.00 89.81 85 LEU A C 1
ATOM 684 O O . LEU A 1 85 ? 7.844 -8.550 -7.475 1.00 89.81 85 LEU A O 1
ATOM 688 N N . SER A 1 86 ? 5.900 -9.568 -8.000 1.00 90.75 86 SER A N 1
ATOM 689 C CA . SER A 1 86 ? 5.997 -9.495 -9.461 1.00 90.75 86 SER A CA 1
ATOM 690 C C . SER A 1 86 ? 4.813 -8.698 -10.009 1.00 90.75 86 SER A C 1
ATOM 692 O O . SER A 1 86 ? 3.699 -8.796 -9.488 1.00 90.75 86 SER A O 1
ATOM 694 N N . ASN A 1 87 ? 5.056 -7.906 -11.055 1.00 90.81 87 ASN A N 1
ATOM 695 C CA . ASN A 1 87 ? 4.040 -7.142 -11.775 1.00 90.81 87 ASN A CA 1
ATOM 696 C C . ASN A 1 87 ? 4.182 -7.407 -13.279 1.00 90.81 87 ASN A C 1
ATOM 698 O O . ASN A 1 87 ? 5.279 -7.260 -13.819 1.00 90.81 87 ASN A O 1
ATOM 702 N N . GLY A 1 88 ? 3.098 -7.801 -13.952 1.00 87.44 88 GLY A N 1
ATOM 703 C CA . GLY A 1 88 ? 3.079 -8.030 -15.400 1.00 87.44 88 GLY A CA 1
ATOM 704 C C . GLY A 1 88 ? 4.072 -9.087 -15.897 1.00 87.44 88 GLY A C 1
ATOM 705 O O . GLY A 1 88 ? 4.662 -8.910 -16.958 1.00 87.44 88 GLY A O 1
ATOM 706 N N . GLY A 1 89 ? 4.317 -10.147 -15.118 1.00 86.06 89 GLY A N 1
ATOM 707 C CA . GLY A 1 89 ? 5.260 -11.217 -15.475 1.00 86.06 89 GLY A CA 1
ATOM 708 C C . GLY A 1 89 ? 6.744 -10.873 -15.291 1.00 86.06 89 GLY A C 1
ATOM 709 O O . GLY A 1 89 ? 7.602 -11.692 -15.614 1.00 86.06 89 GLY A O 1
ATOM 710 N N . ALA A 1 90 ? 7.073 -9.692 -14.756 1.00 89.06 90 ALA A N 1
ATOM 711 C CA . ALA A 1 90 ? 8.449 -9.328 -14.424 1.00 89.06 90 ALA A CA 1
ATOM 712 C C . ALA A 1 90 ? 9.039 -10.229 -13.312 1.00 89.06 90 ALA A C 1
ATOM 714 O O . ALA A 1 90 ? 8.281 -10.829 -12.541 1.00 89.06 90 ALA A O 1
ATOM 715 N N . PRO A 1 91 ? 10.377 -10.304 -13.164 1.00 91.38 91 PRO A N 1
ATOM 716 C CA . PRO A 1 91 ? 11.004 -11.051 -12.076 1.00 91.38 91 PRO A CA 1
ATOM 717 C C . PRO A 1 91 ? 10.514 -10.616 -10.690 1.00 91.38 91 PRO A C 1
ATOM 719 O O . PRO A 1 91 ? 10.214 -9.443 -10.459 1.00 91.38 91 PRO A O 1
ATOM 722 N N . MET A 1 92 ? 10.480 -11.567 -9.757 1.00 91.06 92 MET A N 1
ATOM 723 C CA . MET A 1 92 ? 10.150 -11.310 -8.355 1.00 91.06 92 MET A CA 1
ATOM 724 C C . MET A 1 92 ? 11.181 -10.371 -7.725 1.00 91.06 92 MET A C 1
ATOM 726 O O . MET A 1 92 ? 12.388 -10.596 -7.826 1.00 91.06 92 MET A O 1
ATOM 730 N N . ARG A 1 93 ? 10.704 -9.321 -7.054 1.00 91.12 93 ARG A N 1
ATOM 731 C CA . ARG A 1 93 ? 11.548 -8.354 -6.344 1.00 91.12 93 ARG A CA 1
ATOM 732 C C . ARG A 1 93 ? 11.155 -8.300 -4.883 1.00 91.12 93 ARG A C 1
ATOM 734 O O . ARG A 1 93 ? 9.967 -8.222 -4.574 1.00 91.12 93 ARG A O 1
ATOM 741 N N . ARG A 1 94 ? 12.154 -8.326 -4.000 1.00 91.06 94 ARG A N 1
ATOM 742 C CA . ARG A 1 94 ? 11.934 -8.151 -2.563 1.00 91.06 94 ARG A CA 1
ATOM 743 C C . ARG A 1 94 ? 11.361 -6.767 -2.288 1.00 91.06 94 ARG A C 1
ATOM 745 O O . ARG A 1 94 ? 11.623 -5.836 -3.041 1.00 91.06 94 ARG A O 1
ATOM 752 N N . PHE A 1 95 ? 10.554 -6.670 -1.245 1.00 90.81 95 PHE A N 1
ATOM 753 C CA . PHE A 1 95 ? 10.011 -5.411 -0.769 1.00 90.81 95 PHE A CA 1
ATOM 754 C C . PHE A 1 95 ? 9.751 -5.463 0.739 1.00 90.81 95 PHE A C 1
ATOM 756 O O . PHE A 1 95 ? 9.561 -6.536 1.325 1.00 90.81 95 PHE A O 1
ATOM 763 N N . THR A 1 96 ? 9.660 -4.278 1.332 1.00 91.50 96 THR A N 1
ATOM 764 C CA . THR A 1 96 ? 9.095 -4.041 2.662 1.00 91.50 96 THR A CA 1
ATOM 765 C C . THR A 1 96 ? 7.930 -3.072 2.518 1.00 91.50 96 THR A C 1
ATOM 767 O O . THR A 1 96 ? 8.051 -2.043 1.850 1.00 91.50 96 THR A O 1
ATOM 770 N N . GLN A 1 97 ? 6.798 -3.389 3.139 1.00 93.06 97 GLN A N 1
ATOM 771 C CA . GLN A 1 97 ? 5.638 -2.508 3.186 1.00 93.06 97 GLN A CA 1
ATOM 772 C C . GLN A 1 97 ? 5.223 -2.291 4.638 1.00 93.06 97 GLN A C 1
ATOM 774 O O . GLN A 1 97 ? 5.295 -3.207 5.445 1.00 93.06 97 GLN A O 1
ATOM 779 N N . THR A 1 98 ? 4.779 -1.091 4.987 1.00 92.38 98 THR A N 1
ATOM 780 C CA . THR A 1 98 ? 4.267 -0.784 6.326 1.00 92.38 98 THR A CA 1
ATOM 781 C C . THR A 1 98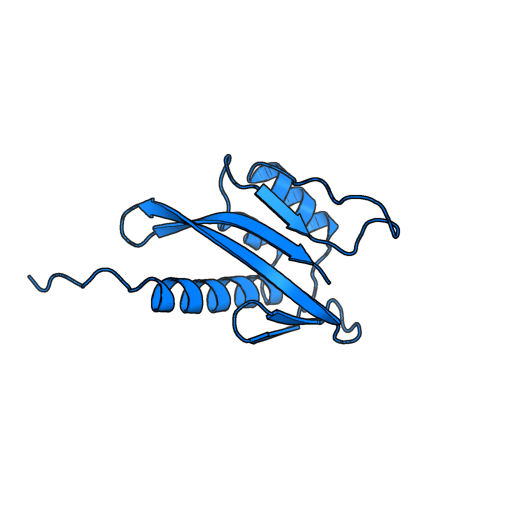 ? 2.877 -0.193 6.202 1.00 92.38 98 THR A C 1
ATOM 783 O O . THR A 1 98 ? 2.673 0.762 5.452 1.00 92.38 98 THR A O 1
ATOM 786 N N . PHE A 1 99 ? 1.937 -0.739 6.971 1.00 92.69 99 PHE A N 1
ATOM 787 C CA . PHE A 1 99 ? 0.562 -0.263 7.029 1.00 92.69 99 PHE A CA 1
ATOM 788 C C . PHE A 1 99 ? 0.219 0.243 8.423 1.00 92.69 99 PHE A C 1
ATOM 790 O O . PHE A 1 99 ? 0.507 -0.419 9.421 1.00 92.69 99 PHE A O 1
ATOM 797 N N . VAL A 1 100 ? -0.483 1.370 8.478 1.00 93.94 100 VAL A N 1
ATOM 798 C CA . VAL A 1 100 ? -1.185 1.831 9.678 1.00 93.94 100 VAL A CA 1
ATOM 799 C C . VAL A 1 100 ? -2.677 1.729 9.402 1.00 93.94 100 VAL A C 1
ATOM 801 O O . VAL A 1 100 ? -3.187 2.388 8.496 1.00 93.94 100 VAL A O 1
ATOM 804 N N . LEU A 1 101 ? -3.379 0.893 10.167 1.00 93.44 101 LEU A N 1
ATOM 805 C CA . LEU A 1 101 ? -4.832 0.748 10.082 1.00 93.44 101 LEU A CA 1
ATOM 806 C C . LEU A 1 101 ? -5.497 1.600 11.159 1.00 93.44 101 LEU A C 1
ATOM 808 O O . LEU A 1 101 ? -5.166 1.483 12.337 1.00 93.44 101 LEU A O 1
ATOM 812 N N . ALA A 1 102 ? -6.466 2.416 10.761 1.00 91.56 102 ALA A N 1
ATOM 813 C CA . ALA A 1 102 ? -7.265 3.224 11.671 1.00 91.56 102 ALA A CA 1
ATOM 814 C C . ALA A 1 102 ? -8.721 2.745 11.666 1.00 91.56 102 ALA A C 1
ATOM 816 O O . ALA A 1 102 ? -9.269 2.365 10.628 1.00 91.56 102 ALA A O 1
ATOM 817 N N . ALA A 1 103 ? -9.354 2.742 12.839 1.00 90.50 103 ALA A N 1
ATOM 818 C CA . ALA A 1 103 ? -10.757 2.371 12.964 1.00 90.50 103 ALA A CA 1
ATOM 819 C C . ALA A 1 103 ? -11.652 3.434 12.304 1.00 90.50 103 ALA A C 1
ATOM 821 O O . ALA A 1 103 ? -11.468 4.631 12.513 1.00 90.50 103 ALA A O 1
ATOM 822 N N . GLN A 1 104 ? -12.626 2.988 11.511 1.00 87.06 104 GLN A N 1
ATOM 823 C CA . GLN A 1 104 ? -13.660 3.836 10.910 1.00 87.06 104 GLN A CA 1
ATOM 824 C C . GLN A 1 104 ? -15.011 3.661 11.613 1.00 87.06 104 GLN A C 1
ATOM 826 O O . GLN A 1 104 ? -15.739 4.626 11.816 1.00 87.06 104 GLN A O 1
ATOM 831 N N . SER A 1 105 ? -15.359 2.422 11.958 1.00 88.25 105 SER A N 1
ATOM 832 C CA . SER A 1 105 ? -16.563 2.038 12.704 1.00 88.25 105 SER A CA 1
ATOM 833 C C . SER A 1 105 ? -16.327 0.655 13.336 1.00 88.25 105 SER A C 1
ATOM 835 O O . SER A 1 105 ? -15.283 0.051 13.065 1.00 88.25 105 SER A O 1
ATOM 837 N N . PRO A 1 106 ? -17.243 0.102 14.158 1.00 87.00 106 PRO A N 1
ATOM 838 C CA . PRO A 1 106 ? -17.067 -1.240 14.712 1.00 87.00 106 PRO A CA 1
ATOM 839 C C . PRO A 1 106 ? -16.723 -2.257 13.617 1.00 87.00 106 PRO A C 1
ATOM 841 O O . PRO A 1 106 ? -17.437 -2.363 12.621 1.00 87.00 106 PRO A O 1
ATOM 844 N N . LYS A 1 107 ? -15.593 -2.961 13.787 1.00 83.12 107 LYS A N 1
ATOM 845 C CA . LYS A 1 107 ? -15.039 -3.954 12.843 1.00 83.12 107 LYS A CA 1
ATOM 846 C C . LYS A 1 107 ? -14.693 -3.427 11.437 1.00 83.12 107 LYS A C 1
ATOM 848 O O . LYS A 1 107 ? -14.372 -4.225 10.560 1.00 83.12 107 LYS A O 1
ATOM 853 N N . LYS A 1 108 ? -14.709 -2.110 11.210 1.00 89.00 108 LYS A N 1
ATOM 854 C CA . LYS A 1 108 ? -14.336 -1.485 9.937 1.00 89.00 108 LYS A CA 1
ATOM 855 C C . LYS A 1 108 ? -13.089 -0.636 10.120 1.00 89.00 108 LYS A C 1
ATOM 857 O O . LYS A 1 108 ? -13.075 0.285 10.936 1.00 89.00 108 LYS A O 1
ATOM 862 N N . TYR A 1 109 ? -12.075 -0.917 9.316 1.00 92.44 109 TYR A N 1
ATOM 863 C CA . TYR A 1 109 ? -10.797 -0.217 9.327 1.00 92.44 109 TYR A CA 1
ATOM 864 C C . TYR A 1 109 ? -10.508 0.346 7.941 1.00 92.44 109 TYR A C 1
ATOM 866 O O . TYR A 1 109 ? -10.953 -0.208 6.936 1.00 92.44 109 TYR A O 1
ATOM 874 N N . TYR A 1 110 ? -9.754 1.434 7.899 1.00 93.88 110 TYR A N 1
ATOM 875 C CA . TYR A 1 110 ? -9.192 1.979 6.672 1.00 93.88 110 TYR A CA 1
ATOM 876 C C . TYR A 1 110 ? -7.674 2.104 6.818 1.00 93.88 110 TYR A C 1
ATOM 878 O O . TYR A 1 110 ? -7.139 2.149 7.929 1.00 93.88 110 TYR A O 1
ATOM 886 N N . VAL A 1 111 ? -6.978 2.156 5.691 1.00 96.81 111 VAL A N 1
ATOM 887 C CA . VAL A 1 111 ? -5.530 2.343 5.643 1.00 96.81 111 VAL A CA 1
ATOM 888 C C . VAL A 1 111 ? -5.230 3.821 5.825 1.00 96.81 111 VAL A C 1
ATOM 890 O O . VAL A 1 111 ? -5.534 4.631 4.952 1.00 96.81 111 VAL A O 1
ATOM 893 N N . HIS A 1 112 ? -4.652 4.188 6.964 1.00 94.19 112 HIS A N 1
ATOM 894 C CA . HIS A 1 112 ? -4.229 5.556 7.239 1.00 94.19 112 HIS A CA 1
ATOM 895 C C . HIS A 1 112 ? -2.883 5.860 6.576 1.00 94.19 112 HIS A C 1
ATOM 897 O O . HIS A 1 112 ? -2.757 6.859 5.875 1.00 94.19 112 HIS A O 1
ATOM 903 N N . ASN A 1 113 ? -1.909 4.958 6.706 1.00 93.75 113 ASN A N 1
ATOM 904 C CA . ASN A 1 113 ? -0.633 5.064 6.004 1.00 93.75 113 ASN A CA 1
ATOM 905 C C . ASN A 1 113 ? -0.306 3.753 5.300 1.00 93.75 113 ASN A C 1
ATOM 907 O O . ASN A 1 113 ? -0.529 2.674 5.852 1.00 93.75 113 ASN A O 1
ATOM 911 N N . ASP A 1 114 ? 0.257 3.875 4.105 1.00 94.94 114 ASP A N 1
ATOM 912 C CA . ASP A 1 114 ? 0.807 2.781 3.320 1.00 94.94 114 ASP A CA 1
ATOM 913 C C . ASP A 1 114 ? 2.137 3.224 2.713 1.00 94.94 114 ASP A C 1
ATOM 915 O O . ASP A 1 114 ? 2.181 4.167 1.917 1.00 94.94 114 ASP A O 1
ATOM 919 N N . ILE A 1 115 ? 3.218 2.570 3.129 1.00 92.81 115 ILE A N 1
ATOM 920 C CA . ILE A 1 115 ? 4.570 2.849 2.656 1.00 92.81 115 ILE A CA 1
ATOM 921 C C . ILE A 1 115 ? 5.141 1.562 2.087 1.00 92.81 115 ILE A C 1
ATOM 923 O O . ILE A 1 115 ? 5.502 0.671 2.848 1.00 92.81 115 ILE A O 1
ATOM 927 N N . PHE A 1 116 ? 5.265 1.484 0.766 1.00 92.25 116 PHE A N 1
ATOM 928 C CA . PHE A 1 116 ? 5.893 0.374 0.054 1.00 92.25 116 PHE A CA 1
ATOM 929 C C . PHE A 1 116 ? 7.273 0.776 -0.476 1.00 92.25 116 PHE A C 1
ATOM 931 O O . PHE A 1 116 ? 7.415 1.814 -1.132 1.00 92.25 116 PHE A O 1
ATOM 938 N N . ARG A 1 117 ? 8.282 -0.074 -0.260 1.00 89.31 117 ARG A N 1
ATOM 939 C CA . ARG A 1 117 ? 9.628 0.064 -0.834 1.00 89.31 117 ARG A CA 1
ATOM 940 C C . ARG A 1 117 ? 10.126 -1.271 -1.382 1.00 89.31 117 ARG A C 1
ATOM 942 O O . ARG A 1 117 ? 10.058 -2.267 -0.668 1.00 89.31 117 ARG A O 1
ATOM 949 N N . TYR A 1 118 ? 10.629 -1.255 -2.618 1.00 85.56 118 TYR A N 1
ATOM 950 C CA . TYR A 1 118 ? 11.450 -2.340 -3.172 1.00 85.56 118 TYR A CA 1
ATOM 951 C C . TYR A 1 118 ? 12.826 -2.386 -2.505 1.00 85.56 118 TYR A C 1
ATOM 953 O O . TYR A 1 118 ? 13.295 -1.302 -2.087 1.00 85.56 118 TYR A O 1
#

InterPro domains:
  IPR002075 Nuclear transport factor 2 domain [PF02136] (12-118)
  IPR018222 Nuclear transport factor 2, eukaryote [PS50177] (12-118)
  IPR018222 Nuclear transport factor 2, eukaryote [cd00780] (8-118)
  IPR032710 NTF2-like domain superfamily [SSF54427] (8-118)
  IPR039539 Ras GTPase-activating protein-binding protein [PTHR10693] (8-118)

pLDDT: mean 87.1, std 11.85, range [44.75, 98.06]

Radius of gyration: 14.95 Å; Cα contacts (8 Å, |Δi|>4): 182; chains: 1; bounding box: 45×26×39 Å

Nearest PDB structures (foldseek):
  8th1-assembly1_B  TM=9.542E-01  e=6.499E-13  Homo sapiens
  8th1-assembly1_A  TM=9.260E-01  e=4.517E-13  Homo sapiens
  7s17-assembly1_A  TM=9.180E-01  e=2.959E-12  Homo sapiens
  4iia-ass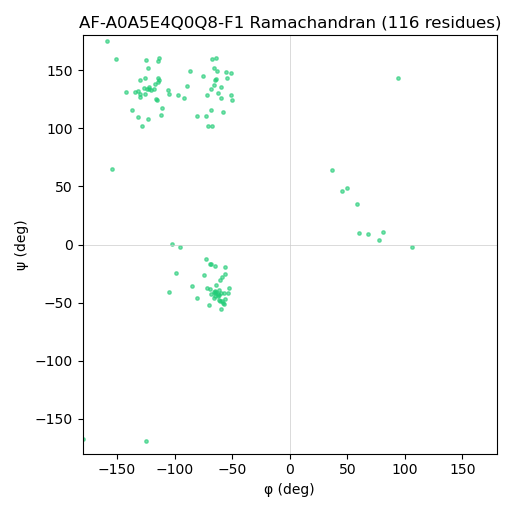embly1_A-2  TM=9.182E-01  e=4.258E-12  Homo sapiens
  6ta7-assembly2_B  TM=9.135E-01  e=1.348E-11  Homo sapiens